Protein AF-A0A819GHV0-F1 (afdb_monomer_lite)

Secondary structure (DSSP, 8-state):
--HHHHHHHHHHHHHHHHHHHHHHTT--PPP-------------------------SHHHHHHHHHHHHHHH-GGG-----TT-S-SSPP-HHHHHHHHHHHHHHH------HHHHHHHHHHHHHHTT-HHHIIIIIS-S-----

Radius of gyration: 26.5 Å; chains: 1; bounding box: 81×42×61 Å

Foldseek 3Di:
DPPVPVVVVVVVVVVVVVVVVVVVVVPDDDDDDDDDDDDDDDDDDDDPPPPPPPPDDPVVVVVVVVVCCVPVVVLLDFDDDCPPPDPDGDPVLVSVLSNVLSVLVPPPDPDDLLRSLVVNLVSCVVSVNVVCNVVPRVVDPPPPD

Structure (mmCIF, N/CA/C/O backbone):
data_AF-A0A819GHV0-F1
#
_entry.id   AF-A0A819GHV0-F1
#
loop_
_atom_site.group_PDB
_atom_site.id
_atom_site.type_symbol
_atom_site.label_atom_id
_atom_site.label_alt_id
_atom_site.label_comp_id
_atom_site.label_asym_id
_atom_site.label_entity_id
_atom_site.label_seq_id
_atom_site.pdbx_PDB_ins_code
_atom_site.Cartn_x
_atom_site.Cartn_y
_atom_site.Cartn_z
_atom_site.occupancy
_atom_site.B_iso_or_equiv
_atom_site.auth_seq_id
_atom_site.auth_comp_id
_atom_site.auth_asym_id
_atom_site.auth_atom_id
_atom_site.pdbx_PDB_model_num
ATOM 1 N N . MET A 1 1 ? 6.483 -8.773 27.827 1.00 44.19 1 MET A N 1
ATOM 2 C CA . MET A 1 1 ? 6.401 -9.635 26.627 1.00 44.19 1 MET A CA 1
ATOM 3 C C . MET A 1 1 ? 6.843 -8.816 25.399 1.00 44.19 1 MET A C 1
ATOM 5 O O . MET A 1 1 ? 6.010 -8.442 24.597 1.00 44.19 1 MET A O 1
ATOM 9 N N . ILE A 1 2 ? 8.135 -8.444 25.301 1.00 44.91 2 ILE A N 1
ATOM 10 C CA . ILE A 1 2 ? 8.657 -7.453 24.313 1.00 44.91 2 ILE A CA 1
ATOM 11 C C . ILE A 1 2 ? 9.836 -8.013 23.477 1.00 44.91 2 ILE A C 1
ATOM 13 O O . ILE A 1 2 ? 10.357 -7.352 22.594 1.00 44.91 2 ILE A O 1
ATOM 17 N N . LYS A 1 3 ? 10.236 -9.279 23.661 1.00 50.34 3 LYS A N 1
ATOM 18 C CA . LYS A 1 3 ? 11.414 -9.842 22.965 1.00 50.34 3 LYS A CA 1
ATOM 19 C C . LYS A 1 3 ? 11.224 -10.059 21.452 1.00 50.34 3 LYS A C 1
ATOM 21 O O . LYS A 1 3 ? 12.206 -10.168 20.736 1.00 50.34 3 LYS A O 1
ATOM 26 N N . ASN A 1 4 ? 9.982 -10.090 20.966 1.00 66.69 4 ASN A N 1
ATOM 27 C CA . ASN A 1 4 ? 9.673 -10.462 19.581 1.00 66.69 4 ASN A CA 1
ATOM 28 C C . ASN A 1 4 ? 9.740 -9.277 18.592 1.00 66.69 4 ASN A C 1
ATOM 30 O O . ASN A 1 4 ? 9.936 -9.470 17.397 1.00 66.69 4 ASN A O 1
ATOM 34 N N . TYR A 1 5 ? 9.583 -8.041 19.082 1.00 61.97 5 TYR A N 1
ATOM 35 C CA . TYR A 1 5 ? 9.547 -6.847 18.230 1.00 61.97 5 TYR A CA 1
ATOM 36 C C . TYR A 1 5 ? 10.939 -6.460 17.725 1.00 61.97 5 TYR A C 1
ATOM 38 O O . TYR A 1 5 ? 11.132 -6.270 16.524 1.00 61.97 5 TYR A O 1
ATOM 46 N N . ASP A 1 6 ? 11.921 -6.416 18.625 1.00 77.50 6 ASP A N 1
ATOM 47 C CA . ASP A 1 6 ? 13.302 -6.093 18.258 1.00 77.50 6 ASP A CA 1
ATOM 48 C C . ASP A 1 6 ? 13.912 -7.178 17.363 1.00 77.50 6 ASP A C 1
ATOM 50 O O . ASP A 1 6 ? 14.645 -6.875 16.423 1.00 77.50 6 ASP A O 1
ATOM 54 N N . GLU A 1 7 ? 13.536 -8.442 17.579 1.00 78.94 7 GLU A N 1
ATOM 55 C CA . GLU A 1 7 ? 13.973 -9.556 16.740 1.00 78.94 7 GLU A CA 1
ATOM 56 C C . GLU A 1 7 ? 13.406 -9.460 15.314 1.00 78.94 7 GLU A C 1
ATOM 58 O O . GLU A 1 7 ? 14.136 -9.640 14.337 1.00 78.94 7 GLU A O 1
ATOM 63 N N . LEU A 1 8 ? 12.121 -9.115 15.172 1.00 72.62 8 LEU A N 1
ATOM 64 C CA . LEU A 1 8 ? 11.490 -8.940 13.863 1.00 72.62 8 LEU A CA 1
ATOM 65 C C . LEU A 1 8 ? 12.052 -7.720 13.120 1.00 72.62 8 LEU A C 1
ATOM 67 O O . LEU A 1 8 ? 12.326 -7.793 11.921 1.00 72.62 8 LEU A O 1
ATOM 71 N N . LYS A 1 9 ? 12.281 -6.617 13.841 1.00 76.38 9 LYS A N 1
ATOM 72 C CA . LYS A 1 9 ? 12.874 -5.388 13.299 1.00 76.38 9 LYS A CA 1
ATOM 73 C C . LYS A 1 9 ? 14.299 -5.621 12.792 1.00 76.38 9 LYS A C 1
ATOM 75 O O . LYS A 1 9 ? 14.655 -5.119 11.726 1.00 76.38 9 LYS A O 1
ATOM 80 N N . ASN A 1 10 ? 15.090 -6.412 13.514 1.00 81.50 10 ASN A N 1
ATOM 81 C CA . ASN A 1 10 ? 16.451 -6.755 13.107 1.00 81.50 10 ASN A CA 1
ATOM 82 C C . ASN A 1 10 ? 16.468 -7.693 11.893 1.00 81.50 10 ASN A C 1
ATOM 84 O O . ASN A 1 10 ? 17.196 -7.422 10.943 1.00 81.50 10 ASN A O 1
ATOM 88 N N . LYS A 1 11 ? 15.589 -8.705 11.845 1.00 82.50 11 LYS A N 1
ATOM 89 C CA . LYS A 1 11 ? 15.459 -9.600 10.675 1.00 82.50 11 LYS A CA 1
ATOM 90 C C . LYS A 1 11 ? 15.062 -8.860 9.396 1.00 82.50 11 LYS A C 1
ATOM 92 O O . LYS A 1 11 ? 15.545 -9.187 8.314 1.00 82.50 11 LYS A O 1
ATOM 97 N N . LEU A 1 12 ? 14.183 -7.864 9.510 1.00 76.12 12 LEU A N 1
ATOM 98 C CA . LEU A 1 12 ? 13.786 -7.017 8.382 1.00 76.12 12 LEU A CA 1
ATOM 99 C C . LEU A 1 12 ? 14.937 -6.130 7.900 1.00 76.12 12 LEU A C 1
ATOM 101 O O . LEU A 1 12 ? 15.143 -6.019 6.694 1.00 76.12 12 LEU A O 1
ATOM 105 N N . ARG A 1 13 ? 15.711 -5.547 8.823 1.00 81.12 13 ARG A N 1
ATOM 106 C CA . ARG A 1 13 ? 16.902 -4.761 8.474 1.00 81.12 13 ARG A CA 1
ATOM 107 C C . ARG A 1 13 ? 17.958 -5.603 7.762 1.00 81.12 13 ARG A C 1
ATOM 109 O O . ARG A 1 13 ? 18.416 -5.190 6.707 1.00 81.12 13 ARG A O 1
ATOM 116 N N . GLU A 1 14 ? 18.281 -6.785 8.283 1.00 85.31 14 GLU A N 1
ATOM 117 C CA . GLU A 1 14 ? 19.268 -7.684 7.664 1.00 85.31 14 GLU A CA 1
ATOM 118 C C . GLU A 1 14 ? 18.866 -8.109 6.249 1.00 85.31 14 GLU A C 1
ATOM 120 O O . GLU A 1 14 ? 19.702 -8.115 5.346 1.00 85.31 14 GLU A O 1
ATOM 125 N N . ARG A 1 15 ? 17.580 -8.415 6.027 1.00 82.88 15 ARG A N 1
ATOM 126 C CA . ARG A 1 15 ? 17.073 -8.735 4.685 1.00 82.88 15 ARG A CA 1
ATOM 127 C C . ARG A 1 15 ? 17.222 -7.567 3.715 1.00 82.88 15 ARG A C 1
ATOM 129 O O . ARG A 1 15 ? 17.675 -7.784 2.598 1.00 82.88 15 ARG A O 1
ATOM 136 N N . LEU A 1 16 ? 16.889 -6.352 4.150 1.00 72.31 16 LEU A N 1
ATOM 137 C CA . LEU A 1 16 ? 16.985 -5.164 3.301 1.00 72.31 16 LEU A CA 1
ATOM 138 C C . LEU A 1 16 ? 18.439 -4.839 2.926 1.00 72.31 16 LEU A C 1
ATOM 140 O O . LEU A 1 16 ? 18.712 -4.466 1.792 1.00 72.31 16 LEU A O 1
ATOM 144 N N . THR A 1 17 ? 19.375 -4.994 3.869 1.00 79.31 17 THR A N 1
ATOM 145 C CA . THR A 1 17 ? 20.805 -4.760 3.618 1.00 79.31 17 THR A CA 1
ATOM 146 C C . THR A 1 17 ? 21.377 -5.791 2.648 1.00 79.31 17 THR A C 1
ATOM 148 O O . THR A 1 17 ? 22.117 -5.425 1.743 1.00 79.31 17 THR A O 1
ATOM 151 N N . LYS A 1 18 ? 20.983 -7.062 2.785 1.00 80.06 18 LYS A N 1
ATOM 152 C CA . LYS A 1 18 ? 21.441 -8.129 1.890 1.00 80.06 18 LYS A CA 1
ATOM 153 C C . LYS A 1 18 ? 20.960 -7.932 0.449 1.00 80.06 18 LYS A C 1
ATOM 155 O O . LYS A 1 18 ? 21.737 -8.117 -0.480 1.00 80.06 18 LYS A O 1
ATOM 160 N N . GLU A 1 19 ? 19.705 -7.528 0.265 1.00 76.44 19 GLU A N 1
ATOM 161 C CA . GLU A 1 19 ? 19.177 -7.227 -1.072 1.00 76.44 19 GLU A CA 1
ATOM 162 C C . GLU A 1 19 ? 19.840 -5.988 -1.695 1.00 76.44 19 GLU A C 1
ATOM 164 O O . GLU A 1 19 ? 20.001 -5.938 -2.911 1.00 76.44 19 GLU A O 1
ATOM 169 N N . LEU A 1 20 ? 20.278 -5.010 -0.889 1.00 67.44 20 LEU A N 1
ATOM 170 C CA . LEU A 1 20 ? 21.040 -3.862 -1.393 1.00 67.44 20 LEU A CA 1
ATOM 171 C C . LEU A 1 20 ? 22.455 -4.243 -1.861 1.00 67.44 20 LEU A C 1
ATOM 173 O O . LEU A 1 20 ? 22.886 -3.746 -2.901 1.00 67.44 20 LEU A O 1
ATOM 177 N N . ASP A 1 21 ? 23.153 -5.124 -1.137 1.00 67.56 21 ASP A N 1
ATOM 178 C CA . ASP A 1 21 ? 24.502 -5.589 -1.510 1.00 67.56 21 ASP A CA 1
ATOM 179 C C . ASP A 1 21 ? 24.496 -6.473 -2.771 1.00 67.56 21 ASP A C 1
A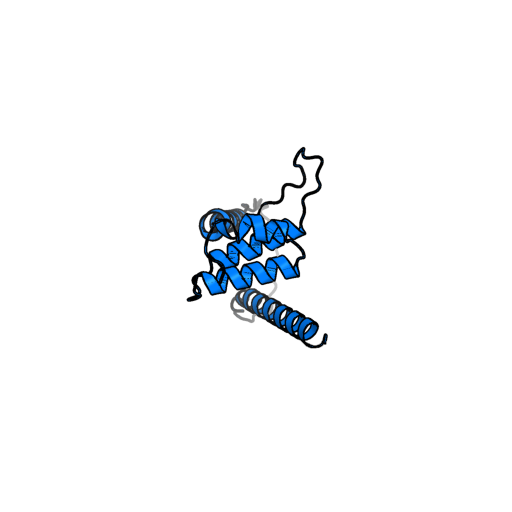TOM 181 O O . ASP A 1 21 ? 25.409 -6.420 -3.596 1.00 67.56 21 ASP A O 1
ATOM 185 N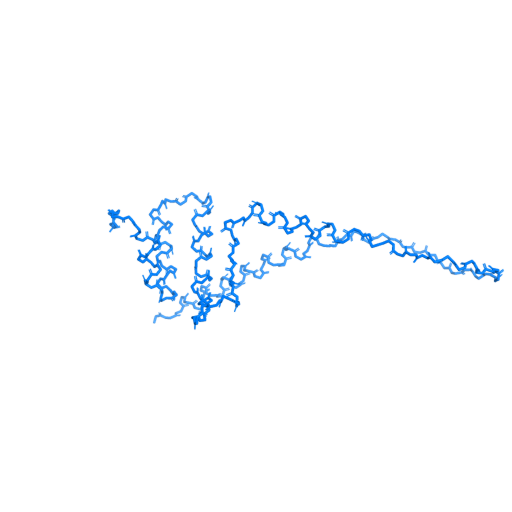 N . GLU A 1 22 ? 23.438 -7.260 -2.982 1.00 68.50 22 GLU A N 1
ATOM 186 C CA . GLU A 1 22 ? 23.276 -8.048 -4.214 1.00 68.50 22 GLU A CA 1
ATOM 187 C C . GLU A 1 22 ? 23.087 -7.157 -5.458 1.00 68.50 22 GLU A C 1
ATOM 189 O O . GLU A 1 22 ? 23.422 -7.565 -6.572 1.00 68.50 22 GLU A O 1
ATOM 194 N N . ILE A 1 23 ? 22.612 -5.919 -5.282 1.00 57.50 23 ILE A N 1
ATOM 195 C CA . ILE A 1 23 ? 22.432 -4.948 -6.370 1.00 57.50 23 ILE A CA 1
ATOM 196 C C . ILE A 1 23 ? 23.736 -4.188 -6.668 1.00 57.50 23 ILE A C 1
ATOM 198 O O . ILE A 1 23 ? 23.997 -3.866 -7.828 1.00 57.50 23 ILE A O 1
ATOM 202 N N . THR A 1 24 ? 24.584 -3.927 -5.669 1.00 56.53 24 THR A N 1
ATOM 203 C CA . THR A 1 24 ? 25.864 -3.214 -5.854 1.00 56.53 24 THR A CA 1
ATOM 204 C C . THR A 1 24 ? 26.971 -4.087 -6.451 1.00 56.53 24 THR A C 1
ATOM 206 O O . THR A 1 24 ? 27.863 -3.556 -7.109 1.00 56.53 24 THR A O 1
ATOM 209 N N . HIS A 1 25 ? 26.898 -5.416 -6.325 1.00 51.19 25 HIS A N 1
ATOM 210 C CA . HIS A 1 25 ? 27.891 -6.343 -6.892 1.00 51.19 25 HIS A CA 1
ATOM 211 C C . HIS A 1 25 ? 27.702 -6.702 -8.381 1.00 51.19 25 HIS A C 1
ATOM 213 O O . HIS A 1 25 ? 28.516 -7.437 -8.938 1.00 51.19 25 HIS A O 1
ATOM 219 N N . LEU A 1 26 ? 26.685 -6.164 -9.062 1.00 49.44 26 LEU A N 1
ATOM 220 C CA . LEU A 1 26 ? 26.495 -6.335 -10.514 1.00 49.44 26 LEU A CA 1
ATOM 221 C C . LEU A 1 26 ? 27.253 -5.293 -11.369 1.00 49.44 26 LEU A C 1
ATOM 223 O O . LEU A 1 26 ? 27.087 -5.274 -12.588 1.00 49.44 26 LEU A O 1
ATOM 227 N N . GLY A 1 27 ? 28.073 -4.430 -10.75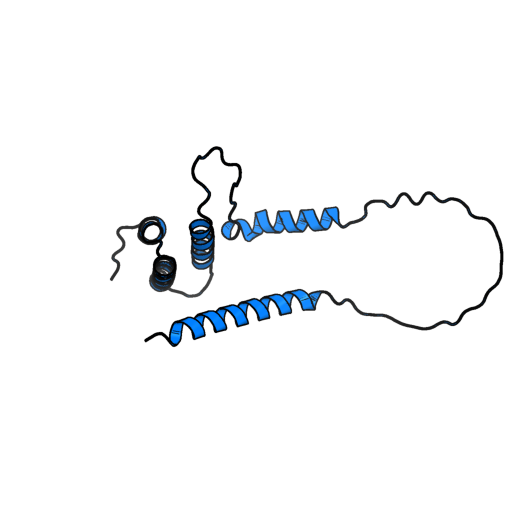1 1.00 42.97 27 GLY A N 1
ATOM 228 C CA . GLY A 1 27 ? 28.745 -3.298 -11.406 1.00 42.97 27 GLY A CA 1
ATOM 229 C C . GLY A 1 27 ? 30.215 -3.479 -11.810 1.00 42.97 27 GLY A C 1
ATOM 230 O O . GLY A 1 27 ? 30.741 -2.602 -12.492 1.00 42.97 27 GLY A O 1
ATOM 231 N N . ASP A 1 28 ? 30.891 -4.572 -11.445 1.00 42.22 28 ASP A N 1
ATOM 232 C CA . ASP A 1 28 ? 32.322 -4.728 -11.753 1.00 42.22 28 ASP A CA 1
ATOM 233 C C . ASP A 1 28 ? 32.547 -5.460 -13.086 1.00 42.22 28 ASP A C 1
ATOM 235 O O . ASP A 1 28 ? 32.562 -6.689 -13.178 1.00 42.22 28 ASP A O 1
ATOM 239 N N . GLY A 1 29 ? 32.727 -4.668 -14.146 1.00 37.06 29 GLY A N 1
ATOM 240 C CA . GLY A 1 29 ? 33.239 -5.129 -15.437 1.00 37.06 29 GLY A CA 1
ATOM 241 C C . GLY A 1 29 ? 34.714 -5.566 -15.362 1.00 37.06 29 GLY A C 1
ATOM 242 O O . GLY A 1 29 ? 35.453 -5.143 -14.471 1.00 37.06 29 GLY A O 1
ATOM 243 N N . PRO A 1 30 ? 35.180 -6.421 -16.291 1.00 40.75 30 PRO A N 1
ATOM 244 C CA . PRO A 1 30 ? 36.477 -7.072 -16.177 1.00 40.75 30 PRO A CA 1
ATOM 245 C C . PRO A 1 30 ? 37.636 -6.104 -16.448 1.00 40.75 30 PRO A C 1
ATOM 247 O O . PRO A 1 30 ? 37.711 -5.449 -17.487 1.00 40.75 30 PRO A O 1
ATOM 250 N N . ASN A 1 31 ? 38.577 -6.087 -15.507 1.00 45.94 31 ASN A N 1
ATOM 251 C CA . ASN A 1 31 ? 39.895 -5.476 -15.613 1.00 45.94 31 ASN A CA 1
ATOM 252 C C . ASN A 1 31 ? 40.761 -6.288 -16.597 1.00 45.94 31 ASN A C 1
ATOM 254 O O . ASN A 1 31 ? 41.041 -7.464 -16.359 1.00 45.94 31 ASN A O 1
ATOM 258 N N . ILE A 1 32 ? 41.168 -5.668 -17.707 1.00 43.97 32 ILE A N 1
ATOM 259 C CA . ILE A 1 32 ? 42.046 -6.254 -18.728 1.00 43.97 32 ILE A CA 1
ATOM 260 C C . ILE A 1 32 ? 43.341 -5.437 -18.806 1.00 43.97 32 ILE A C 1
ATOM 262 O O . ILE A 1 32 ? 43.318 -4.310 -19.282 1.00 43.97 32 ILE A O 1
ATOM 266 N N . ASN A 1 33 ? 44.429 -6.064 -18.332 1.00 37.41 33 ASN A N 1
ATOM 267 C CA . ASN A 1 33 ? 45.841 -6.019 -18.765 1.00 37.41 33 ASN A CA 1
ATOM 268 C C . ASN A 1 33 ? 46.421 -4.656 -19.218 1.00 37.41 33 ASN A C 1
ATOM 270 O O . ASN A 1 33 ? 45.931 -4.022 -20.137 1.00 37.41 33 ASN A O 1
ATOM 274 N N . GLY A 1 34 ? 47.548 -4.171 -18.702 1.00 34.94 34 GLY A N 1
ATOM 275 C CA . GLY A 1 34 ? 48.788 -4.909 -18.483 1.00 34.94 34 GLY A CA 1
ATOM 276 C C . GLY A 1 34 ? 49.879 -4.374 -19.426 1.00 34.94 34 GLY A C 1
ATOM 277 O O . GLY A 1 34 ? 49.777 -4.524 -20.636 1.00 34.94 34 GLY A O 1
ATOM 278 N N . ASP A 1 35 ? 50.905 -3.776 -18.819 1.00 39.47 35 ASP A N 1
ATOM 279 C CA . ASP A 1 35 ? 52.310 -3.701 -19.250 1.00 3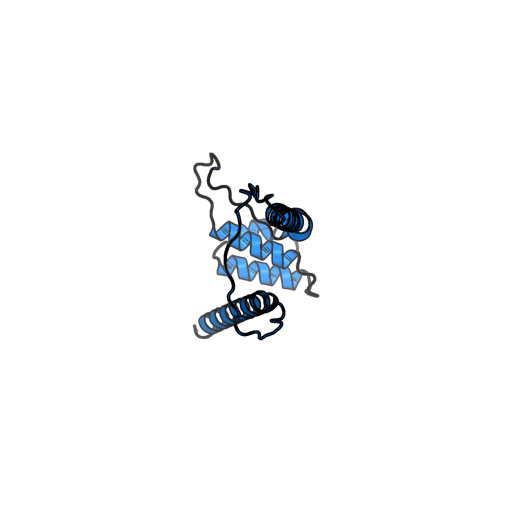9.47 35 ASP A CA 1
ATOM 280 C C . ASP A 1 35 ? 52.694 -2.991 -20.575 1.00 39.47 35 ASP A C 1
ATOM 282 O O . ASP A 1 35 ? 52.464 -3.496 -21.674 1.00 39.47 35 ASP A O 1
ATOM 286 N N . ARG A 1 36 ? 53.400 -1.849 -20.452 1.00 36.00 36 ARG A N 1
ATOM 287 C CA . ARG A 1 36 ? 54.561 -1.461 -21.288 1.00 36.00 36 ARG A CA 1
ATOM 288 C C . ARG A 1 36 ? 55.260 -0.203 -20.748 1.00 36.00 36 ARG A C 1
ATOM 290 O O . ARG A 1 36 ? 54.658 0.851 -20.567 1.00 36.00 36 ARG A O 1
ATOM 297 N N . THR A 1 37 ? 56.561 -0.344 -20.519 1.00 42.62 37 THR A N 1
ATOM 298 C CA . THR A 1 37 ? 57.542 0.668 -20.091 1.00 42.62 37 THR A CA 1
ATOM 299 C C . THR A 1 37 ? 57.819 1.751 -21.158 1.00 42.62 37 THR A C 1
ATOM 301 O O . THR A 1 37 ? 57.489 1.562 -22.331 1.00 42.62 37 THR A O 1
ATOM 304 N N . PRO A 1 38 ? 58.428 2.901 -20.781 1.00 47.03 38 PRO A N 1
ATOM 305 C CA . PRO A 1 38 ? 58.390 4.138 -21.559 1.00 47.03 38 PRO A CA 1
ATOM 306 C C . PRO A 1 38 ? 59.552 4.268 -22.555 1.00 47.03 38 PRO A C 1
ATOM 308 O O . PRO A 1 38 ? 60.703 3.960 -22.245 1.00 47.03 38 PRO A O 1
ATOM 311 N N . ARG A 1 39 ? 59.274 4.834 -23.733 1.00 32.22 39 ARG A N 1
ATOM 312 C CA . ARG A 1 39 ? 60.295 5.377 -24.640 1.00 32.22 39 ARG A CA 1
ATOM 313 C C . ARG A 1 39 ? 59.897 6.789 -25.062 1.00 32.22 39 ARG A C 1
ATOM 315 O O . ARG A 1 39 ? 58.869 6.982 -25.698 1.00 32.22 39 ARG A O 1
ATOM 322 N N . GLN A 1 40 ? 60.718 7.757 -24.668 1.00 43.75 40 GLN A N 1
ATOM 323 C CA . GLN A 1 40 ? 60.669 9.144 -25.129 1.00 43.75 40 GLN A CA 1
ATOM 324 C C . GLN A 1 40 ? 61.164 9.248 -26.576 1.00 43.75 40 GLN A C 1
ATOM 326 O O . GLN A 1 40 ? 62.173 8.626 -26.896 1.00 43.75 40 GLN A O 1
ATOM 331 N N . THR A 1 41 ? 60.547 10.127 -27.370 1.00 40.25 41 THR A N 1
ATOM 332 C CA . THR A 1 41 ? 61.235 11.070 -28.276 1.00 40.25 41 THR A CA 1
ATOM 333 C C . THR A 1 41 ? 60.306 12.245 -28.639 1.00 40.25 41 THR A C 1
ATOM 335 O O . THR A 1 41 ? 59.095 12.138 -28.438 1.00 40.25 41 THR A O 1
ATOM 338 N N . PRO A 1 42 ? 60.860 13.393 -29.083 1.00 47.84 42 PRO A N 1
ATOM 339 C CA . PRO A 1 42 ? 60.283 14.712 -28.836 1.00 47.84 42 PRO A CA 1
ATOM 340 C C . PRO A 1 42 ? 59.751 15.428 -30.099 1.00 47.84 42 PRO A C 1
ATOM 342 O O . PRO A 1 42 ? 60.215 15.162 -31.201 1.00 47.84 42 PRO A O 1
ATOM 345 N N . PHE A 1 43 ? 58.849 16.393 -29.868 1.00 43.47 43 PHE A N 1
ATOM 346 C CA . PHE A 1 43 ? 58.350 17.460 -30.761 1.00 43.47 43 PHE A CA 1
ATOM 347 C C . PHE A 1 43 ? 57.702 17.062 -32.102 1.00 43.47 43 PHE A C 1
ATOM 349 O O . PHE A 1 43 ? 58.395 16.659 -33.026 1.00 43.47 43 PHE A O 1
ATOM 356 N N . GLN A 1 44 ? 56.400 17.351 -32.250 1.00 36.97 44 GLN A N 1
ATOM 357 C CA . GLN A 1 44 ? 55.891 18.301 -33.259 1.00 36.97 44 GLN A CA 1
ATOM 358 C C . GLN A 1 44 ? 54.374 18.546 -33.118 1.00 36.97 44 GLN A C 1
ATOM 360 O O . GLN A 1 44 ? 53.578 17.616 -33.066 1.00 36.97 44 GLN A O 1
ATOM 365 N N . ASP A 1 45 ? 54.053 19.838 -33.025 1.00 38.38 45 ASP A N 1
ATOM 366 C CA . ASP A 1 45 ? 52.868 20.572 -33.480 1.00 38.38 45 ASP A CA 1
ATOM 367 C C . ASP A 1 45 ? 51.457 20.064 -33.135 1.00 38.38 45 ASP A C 1
ATOM 369 O O . ASP A 1 45 ? 50.929 19.094 -33.669 1.00 38.38 45 ASP A O 1
ATOM 373 N N . VAL A 1 46 ? 50.821 20.845 -32.259 1.00 44.44 46 VAL A N 1
ATOM 374 C CA . VAL A 1 46 ? 49.430 20.758 -31.809 1.00 44.44 46 VAL A CA 1
ATOM 375 C C . VAL A 1 46 ? 48.485 21.222 -32.927 1.00 44.44 46 VAL A C 1
ATOM 377 O O . VAL A 1 46 ? 48.498 22.409 -33.259 1.00 44.44 46 VAL A O 1
ATOM 380 N N . PRO A 1 47 ? 47.580 20.378 -33.452 1.00 38.56 47 PRO A N 1
ATOM 381 C CA . PRO A 1 47 ? 46.311 20.861 -33.955 1.00 38.56 47 PRO A CA 1
ATOM 382 C C . PRO A 1 47 ? 45.362 20.983 -32.761 1.00 38.56 47 PRO A C 1
ATOM 384 O O . PRO A 1 47 ? 45.094 20.012 -32.053 1.00 38.56 47 PRO A O 1
ATOM 387 N N . THR A 1 48 ? 44.859 22.189 -32.509 1.00 45.69 48 THR A N 1
ATOM 388 C CA . THR A 1 48 ? 43.778 22.437 -31.551 1.00 45.69 48 THR A CA 1
ATOM 389 C C . THR A 1 48 ? 42.496 21.817 -32.105 1.00 45.69 48 THR A C 1
ATOM 391 O O . THR A 1 48 ? 41.657 22.487 -32.708 1.00 45.69 48 THR A O 1
ATOM 394 N N . THR A 1 49 ? 42.345 20.505 -31.950 1.00 39.59 49 THR A N 1
ATOM 395 C CA . THR A 1 49 ? 41.076 19.833 -32.193 1.00 39.59 49 THR A CA 1
ATOM 396 C C . THR A 1 49 ? 40.165 20.227 -31.041 1.00 39.59 49 THR A C 1
ATOM 398 O O . THR A 1 49 ? 40.319 19.760 -29.915 1.00 39.59 49 THR A O 1
ATOM 401 N N . ASN A 1 50 ? 39.237 21.145 -31.311 1.00 52.06 50 ASN A N 1
ATOM 402 C CA . ASN A 1 50 ? 38.062 21.344 -30.477 1.00 52.06 50 ASN A CA 1
ATOM 403 C C . ASN A 1 50 ? 37.277 20.030 -30.480 1.00 52.06 50 ASN A C 1
ATOM 405 O O . ASN A 1 50 ? 36.353 19.845 -31.274 1.00 52.06 50 ASN A O 1
ATOM 409 N N . GLU A 1 51 ? 37.654 19.108 -29.597 1.00 45.22 51 GLU A N 1
ATOM 410 C CA . GLU A 1 51 ? 36.801 18.011 -29.179 1.00 45.22 51 GLU A CA 1
ATOM 411 C C . GLU A 1 51 ? 35.624 18.633 -28.438 1.00 45.22 51 GLU A C 1
ATOM 413 O O . GLU A 1 51 ? 35.585 18.783 -27.216 1.00 45.22 51 GLU A O 1
ATOM 418 N N . ARG A 1 52 ? 34.632 19.044 -29.224 1.00 50.44 52 ARG A N 1
ATOM 419 C CA . ARG A 1 52 ? 33.270 19.171 -28.752 1.00 50.44 52 ARG A CA 1
ATOM 420 C C . ARG A 1 52 ? 32.907 17.770 -28.274 1.00 50.44 52 ARG A C 1
ATOM 422 O O . ARG A 1 52 ? 32.532 16.940 -29.094 1.00 50.44 52 ARG A O 1
ATOM 429 N N . LYS A 1 53 ? 33.089 17.501 -26.974 1.00 49.53 53 LYS A N 1
ATOM 430 C CA . LYS A 1 53 ? 32.505 16.341 -26.300 1.00 49.53 53 LYS A CA 1
ATOM 431 C C . LYS A 1 53 ? 31.031 16.352 -26.670 1.00 49.53 53 LYS A C 1
ATOM 433 O O . LYS A 1 53 ? 30.253 17.152 -26.151 1.00 49.53 53 LYS A O 1
ATOM 438 N N . THR A 1 54 ? 30.670 15.528 -27.643 1.00 53.22 54 THR A N 1
ATOM 439 C CA . THR A 1 54 ? 29.289 15.134 -27.842 1.00 53.22 54 THR A CA 1
ATOM 440 C C . THR A 1 54 ? 28.823 14.602 -26.491 1.00 53.22 54 THR A C 1
ATOM 442 O O . THR A 1 54 ? 29.551 13.807 -25.897 1.00 53.22 54 THR A O 1
ATOM 445 N N . PRO A 1 55 ? 27.699 15.088 -25.944 1.00 53.34 55 PRO A N 1
ATOM 446 C CA . PRO A 1 55 ? 27.140 14.546 -24.715 1.00 53.34 55 PRO A CA 1
ATOM 447 C C . PRO A 1 55 ? 26.624 13.145 -25.047 1.00 53.34 55 PRO A C 1
ATOM 449 O O . PRO A 1 55 ? 25.488 12.973 -25.480 1.00 53.34 55 PRO A O 1
ATOM 452 N N . THR A 1 56 ? 27.516 12.163 -24.991 1.00 56.22 56 THR A N 1
ATOM 453 C CA . THR A 1 56 ? 27.232 10.781 -25.345 1.00 56.22 56 THR A CA 1
ATOM 454 C C . THR A 1 56 ? 26.538 10.085 -24.178 1.00 56.22 56 THR A C 1
ATOM 456 O O . THR A 1 56 ? 26.993 10.145 -23.040 1.00 56.22 56 THR A O 1
ATOM 459 N N . ASP A 1 57 ? 25.451 9.403 -24.526 1.00 59.97 57 ASP A N 1
ATOM 460 C CA . ASP A 1 57 ? 24.872 8.215 -23.888 1.00 59.97 57 ASP A CA 1
ATOM 461 C C . ASP A 1 57 ? 24.140 8.323 -22.542 1.00 59.97 57 ASP A C 1
ATOM 463 O O . ASP A 1 57 ? 23.020 7.819 -22.441 1.00 59.97 57 ASP A O 1
ATOM 467 N N . ASP A 1 58 ? 24.664 9.017 -21.533 1.00 61.94 58 ASP A N 1
ATOM 468 C CA . ASP A 1 58 ? 24.128 8.898 -20.159 1.00 61.94 58 ASP A CA 1
ATOM 469 C C . ASP A 1 58 ? 22.682 9.412 -20.009 1.00 61.94 58 ASP A C 1
ATOM 471 O O . ASP A 1 58 ? 21.878 8.891 -19.229 1.00 61.94 58 ASP A O 1
ATOM 475 N N . SER A 1 59 ? 22.312 10.426 -20.798 1.00 65.75 59 SER A N 1
ATOM 476 C CA . SER A 1 59 ? 20.954 10.982 -20.787 1.00 65.75 59 SER A CA 1
ATOM 477 C C . SER A 1 59 ? 19.914 10.021 -21.367 1.00 65.75 59 SER A C 1
ATOM 479 O O . SER A 1 59 ? 18.747 10.101 -20.980 1.00 65.75 59 SER A O 1
ATOM 481 N N . SER A 1 60 ? 20.307 9.151 -22.300 1.00 69.25 60 SER A N 1
ATOM 482 C CA . SER A 1 60 ? 19.391 8.195 -22.932 1.00 69.25 60 SER A CA 1
ATOM 483 C C . SER A 1 60 ? 19.087 7.030 -21.990 1.00 69.25 60 SER A C 1
ATOM 485 O O . SER A 1 60 ? 17.920 6.715 -21.756 1.00 69.25 60 SER A O 1
ATOM 487 N N . VAL A 1 61 ? 20.121 6.515 -21.317 1.00 74.69 61 VAL A N 1
ATOM 488 C CA . VAL A 1 61 ? 20.020 5.467 -20.292 1.00 74.69 61 VAL A CA 1
ATOM 489 C C . VAL A 1 61 ? 19.143 5.923 -19.122 1.00 74.69 61 VAL A C 1
ATOM 491 O O . VAL A 1 61 ? 18.272 5.186 -18.660 1.00 74.69 61 VAL A O 1
ATOM 494 N N . CYS A 1 62 ? 19.311 7.168 -18.664 1.00 77.44 62 CYS A N 1
ATOM 495 C CA . CYS A 1 62 ? 18.487 7.723 -17.590 1.00 77.44 62 CYS A CA 1
ATOM 496 C C . CYS A 1 62 ? 16.996 7.780 -17.976 1.00 77.44 62 CYS A C 1
ATOM 498 O O . CYS A 1 62 ? 16.124 7.420 -17.181 1.00 77.44 62 CYS A O 1
ATOM 500 N N . PHE A 1 63 ? 16.693 8.172 -19.218 1.00 85.81 63 PHE A N 1
ATOM 501 C CA . PHE A 1 63 ? 15.318 8.251 -19.707 1.00 85.81 63 PHE A CA 1
ATOM 502 C C . PHE A 1 63 ? 14.658 6.869 -19.811 1.00 85.81 63 PHE A C 1
ATOM 504 O O . PHE A 1 63 ? 13.509 6.703 -19.396 1.00 85.81 63 PHE A O 1
ATOM 511 N N . GLU A 1 64 ? 15.389 5.862 -20.294 1.00 86.69 64 GLU A N 1
ATOM 512 C CA . GLU A 1 64 ? 14.898 4.483 -20.378 1.00 86.69 64 GLU A CA 1
ATOM 513 C C . GLU A 1 64 ? 14.575 3.890 -19.001 1.00 86.69 64 GLU A C 1
ATOM 515 O O . GLU A 1 64 ? 13.538 3.242 -18.836 1.00 86.69 64 GLU A O 1
ATOM 520 N N . LEU A 1 65 ? 15.407 4.154 -17.989 1.00 85.44 65 LEU A N 1
ATOM 521 C CA . LEU A 1 65 ? 15.168 3.698 -16.616 1.00 85.44 65 LEU A CA 1
ATOM 522 C C . LEU A 1 65 ? 13.917 4.338 -16.006 1.00 85.44 65 LEU A C 1
ATOM 524 O O . LEU A 1 65 ? 13.092 3.644 -15.403 1.00 85.44 65 LEU A O 1
ATOM 528 N N . VAL A 1 66 ? 13.742 5.650 -16.189 1.00 88.00 66 VAL A N 1
ATOM 529 C CA . VAL A 1 66 ? 12.546 6.363 -15.719 1.00 88.00 66 VAL A CA 1
ATOM 530 C C . VAL A 1 66 ? 11.297 5.824 -16.414 1.00 88.00 66 VAL A C 1
ATOM 532 O O . VAL A 1 66 ? 10.309 5.511 -15.746 1.00 88.00 66 VAL A O 1
ATOM 535 N N . TYR A 1 67 ? 11.349 5.650 -17.736 1.00 90.25 67 TYR A N 1
ATOM 536 C CA . TYR A 1 67 ? 10.231 5.113 -18.505 1.00 90.25 67 TYR A CA 1
ATOM 537 C C . TYR A 1 67 ? 9.874 3.690 -18.065 1.00 90.25 67 TYR A C 1
ATOM 539 O O . TYR A 1 67 ? 8.707 3.396 -17.811 1.00 90.25 67 TYR A O 1
ATOM 547 N N . ALA A 1 68 ? 10.871 2.820 -17.881 1.00 87.31 68 ALA A N 1
ATOM 548 C CA . ALA A 1 68 ? 10.660 1.456 -17.407 1.00 87.31 68 ALA A CA 1
ATOM 549 C C . ALA A 1 68 ? 9.996 1.411 -16.020 1.00 87.31 68 ALA A C 1
ATOM 551 O O . ALA A 1 68 ? 9.146 0.552 -15.780 1.00 87.31 68 ALA A O 1
ATOM 552 N N . CYS A 1 69 ? 10.338 2.335 -15.116 1.00 87.44 69 CYS A N 1
ATOM 553 C CA . CYS A 1 69 ? 9.679 2.457 -13.816 1.00 87.44 69 CYS A CA 1
ATOM 554 C C . CYS A 1 69 ? 8.212 2.886 -13.949 1.00 87.44 69 CYS A C 1
ATOM 556 O O . CYS A 1 69 ? 7.341 2.268 -13.333 1.00 87.44 69 CYS A O 1
ATOM 558 N N . ILE A 1 70 ? 7.935 3.911 -14.760 1.00 89.25 70 ILE A N 1
ATOM 559 C CA . ILE A 1 70 ? 6.578 4.443 -14.959 1.00 89.25 70 ILE A CA 1
ATOM 560 C C . ILE A 1 70 ? 5.672 3.405 -15.628 1.00 89.25 70 ILE A C 1
ATOM 562 O O . ILE A 1 70 ? 4.530 3.235 -15.205 1.00 89.25 70 ILE A O 1
ATOM 566 N N . ASP A 1 71 ? 6.181 2.704 -16.639 1.00 87.44 71 ASP A N 1
ATOM 567 C CA . ASP A 1 71 ? 5.411 1.759 -17.445 1.00 87.44 71 ASP A CA 1
ATOM 568 C C . ASP A 1 71 ? 5.232 0.408 -16.733 1.00 87.44 71 ASP A C 1
ATOM 570 O O . ASP A 1 71 ? 4.113 -0.051 -16.500 1.00 87.44 71 ASP A 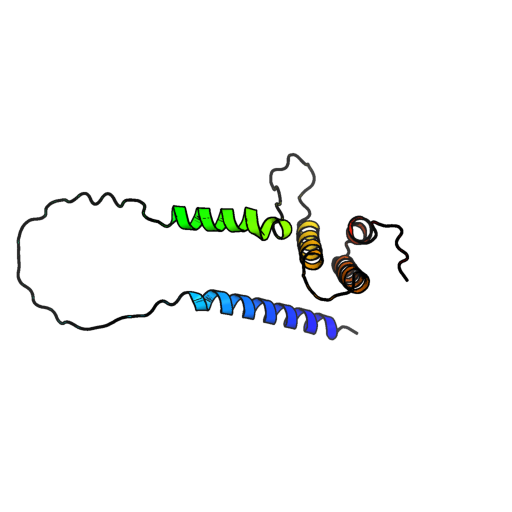O 1
ATOM 574 N N . LYS A 1 72 ? 6.332 -0.218 -16.293 1.00 84.38 72 LYS A N 1
ATOM 575 C CA . LYS A 1 72 ? 6.315 -1.610 -15.800 1.00 84.38 72 LYS A CA 1
ATOM 576 C C . LYS A 1 72 ? 6.076 -1.739 -14.300 1.00 84.38 72 LYS A C 1
ATOM 578 O O . LYS A 1 72 ? 5.765 -2.830 -13.828 1.00 84.38 72 LYS A O 1
ATOM 583 N N . ARG A 1 73 ? 6.279 -0.668 -13.528 1.00 82.00 73 ARG A N 1
ATOM 584 C CA . ARG A 1 73 ? 6.232 -0.697 -12.053 1.00 82.00 73 ARG A CA 1
ATOM 585 C C . ARG A 1 73 ? 5.267 0.330 -11.472 1.00 82.00 73 ARG A C 1
ATOM 587 O O . ARG A 1 73 ? 5.376 0.677 -10.298 1.00 82.00 73 ARG A O 1
ATOM 594 N N . ARG A 1 74 ? 4.280 0.768 -12.261 1.00 84.00 74 ARG A N 1
ATOM 595 C CA . ARG A 1 74 ? 3.301 1.790 -11.864 1.00 84.00 74 ARG A CA 1
ATOM 596 C C . ARG A 1 74 ? 2.622 1.507 -10.521 1.00 84.00 74 ARG A C 1
ATOM 598 O O . ARG A 1 74 ? 2.436 2.433 -9.741 1.00 84.00 74 ARG A O 1
ATOM 605 N N . ASN A 1 75 ? 2.303 0.245 -10.225 1.00 81.81 75 ASN A N 1
ATOM 606 C CA . ASN A 1 75 ? 1.642 -0.153 -8.973 1.00 81.81 75 ASN A CA 1
ATOM 607 C C . ASN A 1 75 ? 2.522 0.030 -7.722 1.00 81.81 75 ASN A C 1
ATOM 609 O O . ASN A 1 75 ? 1.998 0.130 -6.613 1.00 81.81 75 ASN A O 1
ATOM 613 N N . PHE A 1 76 ? 3.844 0.116 -7.899 1.00 83.12 76 PHE A N 1
ATOM 614 C CA . PHE A 1 76 ? 4.824 0.320 -6.830 1.00 83.12 76 PHE A CA 1
ATOM 615 C C . PHE A 1 76 ? 5.252 1.787 -6.686 1.00 83.12 76 PHE A C 1
ATOM 617 O O . PHE A 1 76 ? 5.933 2.139 -5.725 1.00 83.12 76 PHE A O 1
ATOM 624 N N . LEU A 1 77 ? 4.843 2.659 -7.612 1.00 88.25 77 LEU A N 1
ATOM 625 C CA . LEU A 1 77 ? 5.127 4.088 -7.545 1.00 88.25 77 LEU A CA 1
ATOM 626 C C . LEU A 1 77 ? 4.064 4.803 -6.704 1.00 88.25 77 LEU A C 1
ATOM 628 O O . LEU A 1 77 ? 2.868 4.735 -6.987 1.00 88.25 77 LEU A O 1
ATOM 632 N N . ASN A 1 78 ? 4.509 5.534 -5.681 1.00 86.06 78 ASN A N 1
ATOM 633 C CA . ASN A 1 78 ? 3.664 6.442 -4.910 1.00 86.06 78 ASN A CA 1
ATOM 634 C C . ASN A 1 78 ? 4.249 7.852 -5.006 1.00 86.06 78 ASN A C 1
ATOM 636 O O . ASN A 1 78 ? 5.437 8.055 -4.772 1.00 86.06 78 ASN A O 1
ATOM 640 N N . ILE A 1 79 ? 3.412 8.812 -5.399 1.00 85.12 79 ILE A N 1
ATOM 641 C CA . ILE A 1 79 ? 3.813 10.200 -5.638 1.00 85.12 79 ILE A CA 1
ATOM 642 C C . ILE A 1 79 ? 3.308 11.041 -4.472 1.00 85.12 79 ILE A C 1
ATOM 644 O O . ILE A 1 79 ? 2.107 11.073 -4.208 1.00 85.12 79 ILE A O 1
ATOM 648 N N . VAL A 1 80 ? 4.224 11.740 -3.805 1.00 84.94 80 VAL A N 1
ATOM 649 C CA . VAL A 1 80 ? 3.900 12.718 -2.763 1.00 84.94 80 VAL A CA 1
ATOM 650 C C . VAL A 1 80 ? 4.089 14.107 -3.343 1.00 84.94 80 VAL A C 1
ATOM 652 O O . VAL A 1 80 ? 5.188 14.465 -3.761 1.00 84.94 80 VAL A O 1
ATOM 655 N N . SER A 1 81 ? 3.015 14.890 -3.386 1.00 81.31 81 SER A N 1
ATOM 656 C CA . SER A 1 81 ? 3.103 16.289 -3.793 1.00 81.31 81 SER A CA 1
ATOM 657 C C . SER A 1 81 ? 3.397 17.149 -2.570 1.00 81.31 81 SER A C 1
ATOM 659 O O . SER A 1 81 ? 2.540 17.307 -1.708 1.00 81.31 81 SER A O 1
ATOM 661 N N . LEU A 1 82 ? 4.606 17.708 -2.502 1.00 76.06 82 LEU A N 1
ATOM 662 C CA . LEU A 1 82 ? 5.004 18.642 -1.439 1.00 76.06 82 LEU A CA 1
ATOM 663 C C . LEU A 1 82 ? 4.429 20.052 -1.652 1.00 76.06 82 LEU A C 1
ATOM 665 O O . LEU A 1 82 ? 4.329 20.829 -0.712 1.00 76.06 82 LEU A O 1
ATOM 669 N N . ASN A 1 83 ? 4.024 20.364 -2.887 1.00 70.69 83 ASN A N 1
ATOM 670 C CA . ASN A 1 83 ? 3.532 21.682 -3.296 1.00 70.69 83 ASN A CA 1
ATOM 671 C C . ASN A 1 83 ? 2.024 21.683 -3.563 1.00 70.69 83 ASN A C 1
ATOM 673 O O . ASN A 1 83 ? 1.517 22.572 -4.253 1.00 70.69 83 ASN A O 1
ATOM 677 N N . SER A 1 84 ? 1.289 20.670 -3.093 1.00 64.31 84 SER A N 1
ATOM 678 C CA . SER A 1 84 ? -0.164 20.717 -3.201 1.00 64.31 84 SER A CA 1
ATOM 679 C C . SER A 1 84 ? -0.650 21.962 -2.468 1.00 64.31 84 SER A C 1
ATOM 681 O O . SER A 1 84 ? -0.299 22.152 -1.311 1.00 64.31 84 SER A O 1
ATOM 683 N N . GLN A 1 85 ? -1.499 22.773 -3.100 1.00 64.12 85 GLN A N 1
ATOM 684 C CA . GLN A 1 85 ? -2.172 23.931 -2.482 1.00 64.12 85 GLN A CA 1
ATOM 685 C C . GLN A 1 85 ? -3.085 23.547 -1.293 1.00 64.12 85 GLN A C 1
ATOM 687 O O . GLN A 1 85 ? -3.871 24.358 -0.811 1.00 64.12 85 GLN A O 1
ATOM 692 N N . SER A 1 86 ? -3.012 22.293 -0.842 1.00 68.75 86 SER A N 1
ATOM 693 C CA . SER A 1 86 ? -3.649 21.790 0.356 1.00 68.75 86 SER A CA 1
ATOM 694 C C . SER A 1 86 ? -2.964 22.393 1.586 1.00 68.75 86 SER A C 1
ATOM 696 O O . SER A 1 86 ? -1.743 22.305 1.703 1.00 68.75 86 SER A O 1
ATOM 698 N N . PRO A 1 87 ? -3.726 22.951 2.538 1.00 66.56 87 PRO A N 1
ATOM 699 C CA . PRO A 1 87 ? -3.190 23.397 3.823 1.00 66.56 87 PRO A CA 1
ATOM 700 C C . PRO A 1 87 ? -2.775 22.228 4.735 1.00 66.56 87 PRO A C 1
ATOM 702 O O . PRO A 1 87 ? -2.259 22.458 5.825 1.00 66.56 87 PRO A O 1
ATOM 705 N N . VAL A 1 88 ? -3.034 20.983 4.324 1.00 73.62 88 VAL A N 1
ATOM 706 C CA . VAL A 1 88 ? -2.698 19.774 5.079 1.00 73.62 88 VAL A CA 1
ATOM 707 C C . VAL A 1 88 ? -1.351 19.249 4.601 1.00 73.62 88 VAL A C 1
ATOM 709 O O . VAL A 1 88 ? -1.205 18.909 3.425 1.00 73.62 88 VAL A O 1
ATOM 712 N N . GLU A 1 89 ? -0.388 19.183 5.521 1.00 78.00 89 GLU A N 1
ATOM 713 C CA . GLU A 1 89 ? 0.916 18.565 5.289 1.00 78.00 89 GLU A CA 1
ATOM 714 C C . GLU A 1 89 ? 0.734 17.103 4.841 1.00 78.00 89 GLU A C 1
ATOM 716 O O . GLU A 1 89 ? -0.116 16.395 5.396 1.00 78.00 89 GLU A O 1
ATOM 721 N N . PRO A 1 90 ? 1.477 16.632 3.824 1.00 77.50 90 PRO A N 1
ATOM 722 C CA . PRO A 1 90 ? 1.358 15.258 3.369 1.00 77.50 90 PRO A CA 1
ATOM 723 C C . PRO A 1 90 ? 1.738 14.286 4.489 1.00 77.50 90 PRO A C 1
ATOM 725 O O . PRO A 1 90 ? 2.863 14.285 4.984 1.00 77.50 90 PRO A O 1
ATOM 728 N N . ASP A 1 91 ? 0.796 13.417 4.847 1.00 87.44 91 ASP A N 1
ATOM 729 C CA . ASP A 1 91 ? 1.006 12.343 5.810 1.00 87.44 91 ASP A CA 1
ATOM 730 C C . ASP A 1 91 ? 1.920 11.264 5.204 1.00 87.44 91 ASP A C 1
ATOM 732 O O . ASP A 1 91 ? 1.480 10.355 4.493 1.00 87.44 91 ASP A O 1
ATOM 736 N N . ILE A 1 92 ? 3.223 11.397 5.458 1.00 88.12 92 ILE A N 1
ATOM 737 C CA . ILE A 1 92 ? 4.255 10.498 4.931 1.00 88.12 92 ILE A CA 1
ATOM 738 C C . ILE A 1 92 ? 4.037 9.061 5.409 1.00 88.12 92 ILE A C 1
ATOM 740 O O . ILE A 1 92 ? 4.203 8.126 4.622 1.00 88.12 92 ILE A O 1
ATOM 744 N N . ASP A 1 93 ? 3.614 8.877 6.659 1.00 88.88 93 ASP A N 1
ATOM 745 C CA . ASP A 1 93 ? 3.379 7.548 7.215 1.00 88.88 93 ASP A CA 1
ATOM 746 C C . ASP A 1 93 ? 2.244 6.840 6.471 1.00 88.88 93 ASP A C 1
ATOM 748 O O . ASP A 1 93 ? 2.365 5.670 6.100 1.00 88.88 93 ASP A O 1
ATOM 752 N N . LEU A 1 94 ? 1.159 7.566 6.182 1.00 88.56 94 LEU A N 1
ATOM 753 C CA . LEU A 1 94 ? 0.046 7.048 5.391 1.00 88.56 94 LEU A CA 1
ATOM 754 C C . LEU A 1 94 ? 0.484 6.676 3.973 1.00 88.56 94 LEU A C 1
ATOM 756 O O . LEU A 1 94 ? 0.056 5.646 3.446 1.00 88.56 94 LEU A O 1
ATOM 760 N N . VAL A 1 95 ? 1.343 7.481 3.346 1.00 89.12 95 VAL A N 1
ATOM 761 C CA . VAL A 1 95 ? 1.857 7.181 2.004 1.00 89.12 95 VAL A CA 1
ATOM 762 C C . VAL A 1 95 ? 2.698 5.907 2.015 1.00 89.12 95 VAL A C 1
ATOM 764 O O . VAL A 1 95 ? 2.505 5.048 1.151 1.00 89.12 95 VAL A O 1
ATOM 767 N N . ILE A 1 96 ? 3.605 5.759 2.985 1.00 91.19 96 ILE A N 1
ATOM 768 C CA . ILE A 1 96 ? 4.447 4.564 3.101 1.00 91.19 96 ILE A CA 1
ATOM 769 C C . ILE A 1 96 ? 3.574 3.334 3.355 1.00 91.19 96 ILE A C 1
ATOM 771 O O . ILE A 1 96 ? 3.715 2.327 2.660 1.00 91.19 96 ILE A O 1
ATOM 775 N N . LEU A 1 97 ? 2.625 3.422 4.288 1.00 92.06 97 LEU A N 1
ATOM 776 C CA . LEU A 1 97 ? 1.692 2.334 4.560 1.00 92.06 97 LEU A CA 1
ATOM 777 C C . LEU A 1 97 ? 0.899 1.956 3.303 1.00 92.06 97 LEU A C 1
ATOM 779 O O . LEU A 1 97 ? 0.826 0.784 2.944 1.00 92.06 97 LEU A O 1
ATOM 783 N N . THR A 1 98 ? 0.371 2.943 2.580 1.00 89.50 98 THR A N 1
ATOM 784 C CA . THR A 1 98 ? -0.367 2.724 1.328 1.00 89.50 98 THR A CA 1
ATOM 785 C C . THR A 1 98 ? 0.496 2.024 0.276 1.00 89.50 98 THR A C 1
ATOM 787 O O . THR A 1 98 ? 0.007 1.146 -0.438 1.00 89.50 98 THR A O 1
ATOM 790 N N . ALA A 1 99 ? 1.782 2.370 0.181 1.00 89.94 99 ALA A N 1
ATOM 791 C CA . ALA A 1 99 ? 2.720 1.716 -0.725 1.00 89.94 99 ALA A CA 1
ATOM 792 C C . ALA A 1 99 ? 2.909 0.231 -0.382 1.00 89.94 99 ALA A C 1
ATOM 794 O O . ALA A 1 99 ? 2.841 -0.621 -1.269 1.00 89.94 99 ALA A O 1
ATOM 795 N N . LEU A 1 100 ? 3.083 -0.083 0.904 1.00 90.31 100 LEU A N 1
ATOM 796 C CA . LEU A 1 100 ? 3.239 -1.456 1.391 1.00 90.31 100 LEU A CA 1
ATOM 797 C C . LEU A 1 100 ? 1.969 -2.291 1.175 1.00 90.31 100 LEU A C 1
ATOM 799 O O . LEU A 1 100 ? 2.035 -3.440 0.730 1.00 90.31 100 LEU A O 1
ATOM 803 N N . LEU A 1 101 ? 0.799 -1.705 1.436 1.00 89.25 101 LEU A N 1
ATOM 804 C CA . LEU A 1 101 ? -0.488 -2.356 1.196 1.00 89.25 101 LEU A CA 1
ATOM 805 C C . LEU A 1 101 ? -0.695 -2.652 -0.297 1.00 89.25 101 LEU A C 1
ATOM 807 O O . LEU A 1 101 ? -1.037 -3.774 -0.654 1.00 89.25 101 LEU A O 1
ATOM 811 N N . LYS A 1 102 ? -0.394 -1.707 -1.196 1.00 86.75 102 LYS A N 1
ATOM 812 C CA . LYS A 1 102 ? -0.450 -1.956 -2.649 1.00 86.75 102 LYS A CA 1
ATOM 813 C C . LYS A 1 102 ? 0.520 -3.051 -3.093 1.00 86.75 102 LYS A C 1
ATOM 815 O O . LYS A 1 102 ? 0.127 -3.932 -3.854 1.00 86.75 102 LYS A O 1
ATOM 820 N N . ALA A 1 103 ? 1.756 -3.027 -2.594 1.00 85.19 103 ALA A N 1
ATOM 821 C CA . ALA A 1 103 ? 2.767 -4.018 -2.949 1.00 85.19 103 ALA A CA 1
ATOM 822 C C . ALA A 1 103 ? 2.365 -5.441 -2.519 1.00 85.19 103 ALA A C 1
ATOM 824 O O . ALA A 1 103 ? 2.559 -6.387 -3.279 1.00 85.19 103 ALA A O 1
ATOM 825 N N . SER A 1 104 ? 1.754 -5.589 -1.338 1.00 85.12 104 SER A N 1
ATOM 826 C CA . SER A 1 104 ? 1.231 -6.879 -0.853 1.00 85.12 104 SER A CA 1
ATOM 827 C C . SER A 1 104 ? -0.051 -7.337 -1.567 1.00 85.12 104 SER A C 1
ATOM 829 O O . SER A 1 104 ? -0.336 -8.534 -1.635 1.00 85.12 104 SER A O 1
ATOM 831 N N . SER A 1 105 ? -0.820 -6.415 -2.151 1.00 80.94 105 SER A N 1
ATOM 832 C CA . SER A 1 105 ? -1.950 -6.769 -3.020 1.00 80.94 105 SER A CA 1
ATOM 833 C C . SER A 1 105 ? -1.499 -7.326 -4.368 1.00 80.94 105 SER A C 1
ATOM 835 O O . SER A 1 105 ? -2.150 -8.221 -4.906 1.00 80.94 105 SER A O 1
ATOM 837 N N . ASP A 1 106 ? -0.386 -6.815 -4.896 1.00 76.19 106 ASP A N 1
ATOM 838 C CA . ASP A 1 106 ? 0.159 -7.179 -6.210 1.00 76.19 106 ASP A CA 1
ATOM 839 C C . ASP A 1 106 ? 1.159 -8.351 -6.144 1.00 76.19 106 ASP A C 1
ATOM 841 O O . ASP A 1 106 ? 1.582 -8.902 -7.167 1.00 76.19 106 ASP A O 1
ATOM 845 N N . SER A 1 107 ? 1.549 -8.791 -4.940 1.00 65.44 107 SER A N 1
ATOM 846 C CA . SER A 1 107 ? 2.388 -9.976 -4.802 1.00 65.44 107 SER A CA 1
ATOM 847 C C . SER A 1 107 ? 1.642 -11.202 -5.327 1.00 65.44 107 SER A C 1
ATOM 849 O O . SER A 1 107 ? 0.633 -11.636 -4.770 1.00 65.44 107 SER A O 1
ATOM 851 N N . ARG A 1 108 ? 2.205 -11.812 -6.380 1.00 59.91 108 ARG A N 1
ATOM 852 C CA . ARG A 1 108 ? 1.798 -13.106 -6.966 1.00 59.91 108 ARG A CA 1
ATOM 853 C C . ARG A 1 108 ? 2.037 -14.291 -6.015 1.00 59.91 108 ARG A C 1
ATOM 855 O O . ARG A 1 108 ? 2.197 -15.427 -6.464 1.00 59.91 108 ARG A O 1
ATOM 862 N N . SER A 1 109 ? 2.147 -14.032 -4.713 1.00 60.59 109 SER A N 1
ATOM 863 C CA . SER A 1 109 ? 2.254 -15.063 -3.695 1.00 60.59 109 SER A CA 1
ATOM 864 C C . SER A 1 109 ? 1.002 -15.936 -3.760 1.00 60.59 109 SER A C 1
ATOM 866 O O . SER A 1 109 ? -0.111 -15.455 -3.969 1.00 60.59 109 SER A O 1
ATOM 868 N N . ARG A 1 110 ? 1.174 -17.247 -3.567 1.00 62.12 110 ARG A N 1
ATOM 869 C CA . ARG A 1 110 ? 0.073 -18.216 -3.414 1.00 62.12 110 ARG A CA 1
ATOM 870 C C . ARG A 1 110 ? -0.664 -18.037 -2.073 1.00 62.12 110 ARG A C 1
ATOM 872 O O . ARG A 1 110 ? -1.004 -19.022 -1.427 1.00 62.12 110 ARG A O 1
ATOM 879 N N . GLN A 1 111 ? -0.834 -16.807 -1.602 1.00 69.56 111 GLN A N 1
ATOM 880 C CA . GLN A 1 111 ? -1.617 -16.522 -0.407 1.00 69.56 111 GLN A CA 1
ATOM 881 C C . GLN A 1 111 ? -3.095 -16.490 -0.778 1.00 69.56 111 GLN A C 1
ATOM 883 O O . GLN A 1 111 ? -3.482 -15.978 -1.831 1.00 69.56 111 GLN A O 1
ATOM 888 N N . THR A 1 112 ? -3.924 -17.049 0.098 1.00 79.06 112 THR A N 1
ATOM 889 C CA . THR A 1 112 ? -5.370 -16.864 0.011 1.00 79.06 112 THR A CA 1
ATOM 890 C C . THR A 1 112 ? -5.701 -15.394 0.263 1.00 79.06 112 THR A C 1
ATOM 892 O O . THR A 1 112 ? -4.960 -14.693 0.958 1.00 79.06 112 THR A O 1
ATOM 895 N N . ILE A 1 113 ? -6.824 -14.929 -0.288 1.00 78.88 113 ILE A N 1
ATOM 896 C CA . ILE A 1 113 ? -7.312 -13.555 -0.093 1.00 78.88 113 ILE A CA 1
ATOM 897 C C . ILE A 1 113 ? -7.364 -13.226 1.409 1.00 78.88 113 ILE A C 1
ATOM 899 O O . ILE A 1 113 ? -6.804 -12.224 1.833 1.00 78.88 113 ILE A O 1
ATOM 903 N N . ASN A 1 114 ? -7.885 -14.146 2.225 1.00 80.50 114 ASN A N 1
ATOM 904 C CA . ASN A 1 114 ? -7.996 -13.966 3.675 1.00 80.50 114 ASN A CA 1
ATOM 905 C C . ASN A 1 114 ? -6.634 -13.796 4.366 1.00 80.50 114 ASN A C 1
ATOM 907 O O . ASN A 1 114 ? -6.503 -12.989 5.281 1.00 80.50 114 ASN A O 1
ATOM 911 N N . GLN A 1 115 ? -5.604 -14.539 3.944 1.00 83.75 115 GLN A N 1
ATOM 912 C CA . GLN A 1 115 ? -4.279 -14.417 4.552 1.00 83.75 115 GLN A CA 1
ATOM 913 C C . GLN A 1 115 ? -3.620 -13.080 4.205 1.00 83.75 115 GLN A C 1
ATOM 915 O O . GLN A 1 115 ? -3.023 -12.448 5.076 1.00 83.75 115 GLN A O 1
ATOM 920 N N . ARG A 1 116 ? -3.760 -12.634 2.953 1.00 86.25 116 ARG A N 1
ATOM 921 C CA . ARG A 1 116 ? -3.291 -11.315 2.523 1.00 86.25 116 ARG A CA 1
ATOM 922 C C . ARG A 1 116 ? -4.005 -10.210 3.296 1.00 86.25 116 ARG A C 1
ATOM 924 O O . ARG A 1 116 ? -3.342 -9.341 3.855 1.00 86.25 116 ARG A O 1
ATOM 931 N N . ASP A 1 117 ? -5.330 -10.265 3.359 1.00 86.19 117 ASP A N 1
ATOM 932 C CA . ASP A 1 117 ? -6.143 -9.243 4.015 1.00 86.19 117 ASP A CA 1
ATOM 933 C C . ASP A 1 117 ? -5.818 -9.175 5.521 1.00 86.19 117 ASP A C 1
ATOM 935 O O . ASP A 1 117 ? -5.684 -8.087 6.083 1.00 86.19 117 ASP A O 1
ATOM 939 N N . LEU A 1 118 ? -5.558 -10.319 6.168 1.00 87.38 118 LEU A N 1
ATOM 940 C CA . LEU A 1 118 ? -5.097 -10.376 7.558 1.00 87.38 118 LEU A CA 1
ATOM 941 C C . LEU A 1 118 ? -3.704 -9.752 7.751 1.00 87.38 118 LEU A C 1
ATOM 943 O O . LEU A 1 118 ? -3.469 -9.050 8.737 1.00 87.38 118 LEU A O 1
ATOM 947 N N . GLU A 1 119 ? -2.761 -10.012 6.845 1.00 88.06 119 GLU A N 1
ATOM 948 C CA . GLU A 1 119 ? -1.421 -9.412 6.888 1.00 88.06 119 GLU A CA 1
ATOM 949 C C . GLU A 1 119 ? -1.486 -7.894 6.693 1.00 88.06 119 GLU A C 1
ATOM 951 O O . GLU A 1 119 ? -0.868 -7.145 7.454 1.00 88.06 119 GLU A O 1
ATOM 956 N N . GLN A 1 120 ? -2.303 -7.435 5.747 1.00 90.06 120 GLN A N 1
ATOM 957 C CA . GLN A 1 120 ? -2.585 -6.020 5.531 1.00 90.06 120 GLN A CA 1
ATOM 958 C C . GLN A 1 120 ? -3.219 -5.379 6.768 1.00 90.06 120 GLN A C 1
ATOM 960 O O . GLN A 1 120 ? -2.819 -4.287 7.176 1.00 90.06 120 GLN A O 1
ATOM 965 N N . PHE A 1 121 ? -4.162 -6.072 7.412 1.00 90.38 121 PHE A N 1
ATOM 966 C CA . PHE A 1 121 ? -4.839 -5.576 8.607 1.00 90.38 121 PHE A CA 1
ATOM 967 C C . PHE A 1 121 ? -3.860 -5.423 9.772 1.00 90.38 121 PHE A C 1
ATOM 969 O O . PHE A 1 121 ? -3.810 -4.379 10.425 1.00 90.38 121 PHE A O 1
ATOM 976 N N . ARG A 1 122 ? -2.999 -6.425 9.984 1.00 90.62 122 ARG A N 1
ATOM 977 C CA . ARG A 1 122 ? -1.917 -6.366 10.978 1.00 90.62 122 ARG A CA 1
ATOM 978 C C . ARG A 1 122 ? -0.951 -5.218 10.702 1.00 90.62 122 ARG A C 1
ATOM 980 O O . ARG A 1 122 ? -0.525 -4.557 11.646 1.00 90.62 122 ARG A O 1
ATOM 987 N N . LEU A 1 123 ? -0.620 -4.966 9.436 1.00 91.62 123 LEU A N 1
ATOM 988 C CA . LEU A 1 123 ? 0.257 -3.865 9.049 1.00 91.62 123 LEU A CA 1
ATOM 989 C C . LEU A 1 123 ? -0.372 -2.505 9.388 1.00 91.62 123 LEU A C 1
ATOM 991 O O . LEU A 1 123 ? 0.283 -1.666 10.001 1.00 91.62 123 LEU A O 1
ATOM 995 N N . ALA A 1 124 ? -1.651 -2.305 9.064 1.00 92.00 124 ALA A N 1
ATOM 996 C CA . ALA A 1 124 ? -2.364 -1.071 9.386 1.00 92.00 124 ALA A CA 1
ATOM 997 C C . ALA A 1 124 ? -2.469 -0.834 10.905 1.00 92.00 124 ALA A C 1
ATOM 999 O O . ALA A 1 124 ? -2.264 0.288 11.372 1.00 92.00 124 ALA A O 1
ATOM 1000 N N . LEU A 1 125 ? -2.711 -1.893 11.688 1.00 90.50 125 LEU A N 1
ATOM 1001 C CA . LEU A 1 125 ? -2.709 -1.821 13.152 1.00 90.50 125 LEU A CA 1
ATOM 1002 C C . LEU A 1 125 ? -1.328 -1.485 13.722 1.00 90.50 125 LEU A C 1
ATOM 1004 O O . LEU A 1 125 ? -1.231 -0.666 14.632 1.00 90.50 125 LEU A O 1
ATOM 1008 N N . LEU A 1 126 ? -0.260 -2.075 13.176 1.00 92.69 126 LEU A N 1
ATOM 1009 C CA . LEU A 1 126 ? 1.115 -1.791 13.598 1.00 92.69 126 LEU A CA 1
ATOM 1010 C C . LEU A 1 126 ? 1.474 -0.309 13.413 1.00 92.69 126 LEU A C 1
ATOM 1012 O O . LEU A 1 126 ? 2.200 0.255 14.226 1.00 92.69 126 LEU A O 1
ATOM 1016 N N . TRP A 1 127 ? 0.938 0.317 12.366 1.00 93.25 127 TRP A N 1
ATOM 1017 C CA . TRP A 1 127 ? 1.125 1.735 12.055 1.00 93.25 127 TRP A CA 1
ATOM 1018 C C . TRP A 1 127 ? 0.091 2.649 12.731 1.00 93.25 127 TRP A C 1
ATOM 1020 O O . TRP A 1 127 ? 0.082 3.854 12.491 1.00 93.25 127 TRP A O 1
ATOM 1030 N N . ASN A 1 128 ? -0.787 2.095 13.577 1.00 92.50 128 ASN A N 1
ATOM 1031 C CA . ASN A 1 128 ? -1.877 2.814 14.238 1.00 92.50 128 ASN A CA 1
ATOM 1032 C C . ASN A 1 128 ? -2.774 3.604 13.255 1.00 92.50 128 ASN A C 1
ATOM 1034 O O . ASN A 1 128 ? -3.244 4.701 13.555 1.00 92.50 128 ASN A O 1
ATOM 1038 N N . ARG A 1 129 ? -2.999 3.054 12.055 1.00 90.06 129 ARG A N 1
ATOM 1039 C CA . ARG A 1 129 ? -3.822 3.636 10.982 1.00 90.06 129 ARG A CA 1
ATOM 1040 C C . ARG A 1 129 ? -5.112 2.829 10.812 1.00 90.06 129 ARG A C 1
ATOM 1042 O O . ARG A 1 129 ? -5.320 2.107 9.834 1.00 90.06 129 ARG A O 1
ATOM 1049 N N . VAL A 1 130 ? -5.978 2.910 11.824 1.00 87.69 130 VAL A N 1
ATOM 1050 C CA . VAL A 1 130 ? -7.276 2.202 11.873 1.00 87.69 130 VAL A CA 1
ATOM 1051 C C . VAL A 1 130 ? -8.223 2.683 10.766 1.00 87.69 130 VAL A C 1
ATOM 1053 O O . VAL A 1 130 ? -8.992 1.906 10.201 1.00 87.69 130 VAL A O 1
ATOM 1056 N N . ASP A 1 131 ? -8.125 3.961 10.418 1.00 87.88 131 ASP A N 1
ATOM 1057 C CA . ASP A 1 131 ? -8.783 4.583 9.273 1.00 87.88 131 ASP A CA 1
ATOM 1058 C C . ASP A 1 131 ? -8.412 3.890 7.953 1.00 87.88 131 ASP A C 1
ATOM 1060 O O . ASP A 1 131 ? -9.291 3.580 7.149 1.00 87.88 131 ASP A O 1
ATOM 1064 N N . THR A 1 132 ? -7.1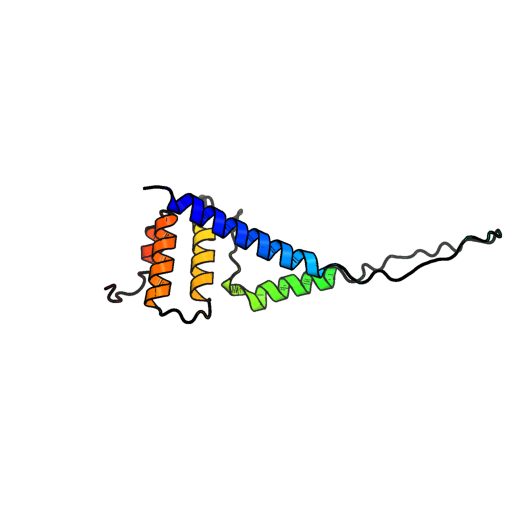33 3.562 7.762 1.00 88.31 132 THR A N 1
ATOM 1065 C CA . THR A 1 132 ? -6.648 2.833 6.584 1.00 88.31 132 THR A CA 1
ATOM 1066 C C . THR A 1 132 ? -7.176 1.403 6.570 1.00 88.31 132 THR A C 1
ATOM 1068 O O . THR A 1 132 ? -7.637 0.936 5.532 1.00 88.31 132 THR A O 1
ATOM 1071 N N . ALA A 1 133 ? -7.195 0.713 7.714 1.00 86.44 133 ALA A N 1
ATOM 1072 C CA . ALA A 1 133 ? -7.766 -0.632 7.793 1.00 86.44 133 ALA A CA 1
ATOM 1073 C C . ALA A 1 133 ? -9.244 -0.647 7.369 1.00 86.44 133 ALA A C 1
ATOM 1075 O O . ALA A 1 133 ? -9.648 -1.437 6.515 1.00 86.44 133 ALA A O 1
ATOM 1076 N N . LYS A 1 134 ? -10.035 0.291 7.897 1.00 85.19 134 LYS A N 1
ATOM 1077 C CA . LYS A 1 134 ? -11.458 0.410 7.573 1.00 85.19 134 LYS A CA 1
ATOM 1078 C C . LYS A 1 134 ? -11.690 0.773 6.107 1.00 85.19 134 LYS A C 1
ATOM 1080 O O . LYS A 1 134 ? -12.544 0.191 5.452 1.00 85.19 134 LYS A O 1
ATOM 1085 N N . THR A 1 135 ? -10.950 1.755 5.600 1.00 84.75 135 THR A N 1
ATOM 1086 C CA . THR A 1 135 ? -11.192 2.312 4.265 1.00 84.75 135 THR A CA 1
ATOM 1087 C C . THR A 1 135 ? -10.544 1.524 3.146 1.00 84.75 135 THR A C 1
ATOM 1089 O O . THR A 1 135 ? -11.028 1.639 2.030 1.00 84.75 135 THR A O 1
ATOM 1092 N N . PHE A 1 136 ? -9.465 0.775 3.391 1.00 82.62 136 PHE A N 1
ATOM 1093 C CA . PHE A 1 136 ? -8.704 0.065 2.358 1.00 82.62 136 PHE A CA 1
ATOM 1094 C C . PHE A 1 136 ? -8.934 -1.445 2.376 1.00 82.62 136 PHE A C 1
ATOM 1096 O O . PHE A 1 136 ? -9.054 -2.042 1.309 1.00 82.62 136 PHE A O 1
ATOM 1103 N N . ILE A 1 137 ? -9.010 -2.039 3.567 1.00 82.50 137 ILE A N 1
ATOM 1104 C CA . ILE A 1 137 ? -9.001 -3.495 3.754 1.00 82.50 137 ILE A CA 1
ATOM 1105 C C . ILE A 1 137 ? -10.434 -4.004 3.921 1.00 82.50 137 ILE A C 1
ATOM 1107 O O . ILE A 1 137 ? -10.857 -4.909 3.211 1.00 82.50 137 ILE A O 1
ATOM 1111 N N . MET A 1 138 ? -11.224 -3.344 4.772 1.00 83.69 138 MET A N 1
ATOM 1112 C CA . MET A 1 138 ? -12.618 -3.705 5.073 1.00 83.69 138 MET A CA 1
ATOM 1113 C C . MET A 1 138 ? -13.634 -3.069 4.107 1.00 83.69 138 MET A C 1
ATOM 1115 O O . MET A 1 138 ? -14.723 -2.678 4.516 1.00 83.69 138 MET A O 1
ATOM 1119 N N . LYS A 1 139 ? -13.265 -2.905 2.830 1.00 75.12 139 LYS A N 1
ATOM 1120 C CA . LYS A 1 139 ? -14.083 -2.182 1.835 1.00 75.12 139 LYS A CA 1
ATOM 1121 C C . LYS A 1 139 ? -15.385 -2.879 1.450 1.00 75.12 139 LYS A C 1
ATOM 1123 O O . LYS A 1 139 ? -16.291 -2.207 0.968 1.00 75.12 139 LYS A O 1
ATOM 1128 N N . ASP A 1 140 ? -15.455 -4.187 1.646 1.00 66.75 140 ASP A N 1
ATOM 1129 C CA . ASP A 1 140 ? -16.626 -4.985 1.322 1.00 66.75 140 ASP A CA 1
ATOM 1130 C C . ASP A 1 140 ? -17.258 -5.480 2.624 1.00 66.75 140 ASP A C 1
ATOM 1132 O O . ASP A 1 140 ? -16.525 -5.839 3.554 1.00 66.75 140 ASP A O 1
ATOM 1136 N N . ASP A 1 141 ? -18.590 -5.599 2.648 1.00 65.62 141 ASP A N 1
ATOM 1137 C CA . ASP A 1 141 ? -19.366 -6.355 3.650 1.00 65.62 141 ASP A CA 1
ATOM 1138 C C . ASP A 1 141 ? -19.069 -7.870 3.556 1.00 65.62 141 ASP A C 1
ATOM 1140 O O . ASP A 1 141 ? -19.953 -8.717 3.635 1.00 65.62 141 ASP A O 1
ATOM 1144 N N . ARG A 1 142 ? -17.810 -8.227 3.289 1.00 67.62 142 ARG A N 1
ATOM 1145 C CA . ARG A 1 142 ? -17.309 -9.589 3.338 1.00 67.62 142 ARG A CA 1
ATOM 1146 C C . ARG A 1 142 ? -17.426 -10.076 4.773 1.00 67.62 142 ARG A C 1
ATOM 1148 O O . ARG A 1 142 ? -17.141 -9.333 5.708 1.00 67.62 142 ARG A O 1
ATOM 1155 N N . ASP A 1 143 ? -17.812 -11.332 4.930 1.00 63.19 143 ASP A N 1
ATOM 1156 C CA . ASP A 1 143 ? -17.825 -11.979 6.233 1.00 63.19 143 ASP A CA 1
ATOM 1157 C C . ASP A 1 143 ? -16.377 -12.180 6.700 1.00 63.19 143 ASP A C 1
ATOM 1159 O O . ASP A 1 143 ? -15.631 -13.014 6.181 1.00 63.19 143 ASP A O 1
ATOM 1163 N N . TRP A 1 144 ? -15.957 -11.338 7.643 1.00 68.56 144 TRP A N 1
ATOM 1164 C CA . TRP A 1 144 ? -14.675 -11.437 8.334 1.00 68.56 144 TRP A CA 1
ATOM 1165 C C . TRP A 1 144 ? -14.847 -12.406 9.514 1.00 68.56 144 TRP A C 1
ATOM 1167 O O . TRP A 1 144 ? -15.130 -11.963 10.627 1.00 68.56 144 TRP A O 1
ATOM 1177 N N . GLU A 1 145 ? -14.744 -13.715 9.260 1.00 60.75 145 GLU A N 1
ATOM 1178 C CA . GLU A 1 145 ? -14.705 -14.759 10.307 1.00 60.75 145 GLU A CA 1
ATOM 1179 C C . GLU A 1 145 ? -13.306 -14.945 10.920 1.00 60.75 145 GLU A C 1
ATOM 1181 O O . GLU A 1 145 ? -12.304 -14.975 10.162 1.00 60.75 145 GLU A O 1
#

Sequence (145 aa):
MIKNYDELKNKLRERLTKELDEITHLGDGPNINGDRTPRQTPFQDVPTTNERKTPTDDSSVCFELVYACIDKRRNFLNIVSLNSQSPVEPDIDLVILTALLKASSDSRSRQTINQRDLEQFRLALLWNRVDTAKTFIMKDDRDWE

pLDDT: mean 71.07, std 17.72, range [32.22, 93.25]